Protein AF-A0AAP3EMP2-F1 (afdb_monomer_lite)

Structure (mmCIF, N/CA/C/O backbone):
data_AF-A0AAP3EMP2-F1
#
_entry.id   AF-A0AAP3EMP2-F1
#
loop_
_atom_site.group_PDB
_atom_site.id
_atom_site.type_symbol
_atom_site.label_atom_id
_atom_site.label_alt_id
_atom_site.label_comp_id
_atom_site.label_asym_id
_atom_site.label_entity_id
_atom_site.label_seq_id
_atom_site.pdbx_PDB_ins_code
_atom_site.Cartn_x
_atom_site.Cartn_y
_atom_site.Cartn_z
_atom_site.occupancy
_atom_site.B_iso_or_equiv
_atom_site.auth_seq_id
_atom_site.auth_comp_id
_atom_site.auth_asym_id
_atom_site.auth_atom_id
_atom_site.pdbx_PDB_model_num
ATOM 1 N N . ILE A 1 1 ? 11.134 -0.553 -0.455 1.00 88.88 1 ILE A N 1
ATOM 2 C CA . ILE A 1 1 ? 11.495 -1.963 -0.749 1.00 88.88 1 ILE A CA 1
ATOM 3 C C . ILE A 1 1 ? 11.066 -2.356 -2.164 1.00 88.88 1 ILE A C 1
ATOM 5 O O . ILE A 1 1 ? 11.941 -2.756 -2.915 1.00 88.88 1 ILE A O 1
ATOM 9 N N . LEU A 1 2 ? 9.807 -2.128 -2.576 1.00 92.62 2 LEU A N 1
ATOM 10 C CA . LEU A 1 2 ? 9.299 -2.422 -3.934 1.00 92.62 2 LEU A CA 1
ATOM 11 C C . LEU A 1 2 ? 10.283 -2.114 -5.079 1.00 92.62 2 LEU A C 1
ATOM 13 O O . LEU A 1 2 ? 10.682 -3.024 -5.795 1.00 92.62 2 LEU A O 1
ATOM 17 N N . CYS A 1 3 ? 10.732 -0.861 -5.224 1.00 93.88 3 CYS A N 1
ATOM 18 C CA . CYS A 1 3 ? 11.623 -0.487 -6.329 1.00 93.88 3 CYS A CA 1
ATOM 19 C C . CYS A 1 3 ? 12.948 -1.258 -6.340 1.00 93.88 3 CYS A C 1
ATOM 21 O O . CYS A 1 3 ? 13.471 -1.502 -7.412 1.00 93.88 3 CYS A O 1
ATOM 23 N N . MET A 1 4 ? 13.481 -1.652 -5.180 1.00 93.06 4 MET A N 1
ATOM 24 C CA . MET A 1 4 ? 14.735 -2.418 -5.124 1.00 93.06 4 MET A CA 1
ATOM 25 C C . MET A 1 4 ? 14.560 -3.834 -5.676 1.00 93.06 4 MET A C 1
ATOM 27 O O . MET A 1 4 ? 15.492 -4.378 -6.252 1.00 93.06 4 MET A O 1
ATOM 31 N N . ILE A 1 5 ? 13.373 -4.420 -5.500 1.00 93.25 5 ILE A N 1
ATOM 32 C CA . ILE A 1 5 ? 13.033 -5.750 -6.020 1.00 93.25 5 ILE A CA 1
ATOM 33 C C . ILE A 1 5 ? 12.683 -5.663 -7.510 1.00 93.25 5 ILE A C 1
ATOM 35 O O . ILE A 1 5 ? 13.052 -6.532 -8.294 1.00 93.25 5 ILE A O 1
ATOM 39 N N . ALA A 1 6 ? 11.955 -4.615 -7.897 1.00 94.25 6 ALA A N 1
ATOM 40 C CA . ALA A 1 6 ? 11.363 -4.512 -9.223 1.00 94.25 6 ALA A CA 1
ATOM 41 C C . ALA A 1 6 ? 12.254 -3.841 -10.282 1.00 94.25 6 ALA A C 1
ATOM 43 O O . ALA A 1 6 ? 11.949 -3.949 -11.472 1.00 94.25 6 ALA A O 1
ATOM 44 N N . MET A 1 7 ? 13.313 -3.132 -9.884 1.00 93.94 7 MET A N 1
ATOM 45 C CA . MET A 1 7 ? 14.196 -2.425 -10.813 1.00 93.94 7 MET A CA 1
ATOM 46 C C . MET A 1 7 ? 14.962 -3.375 -11.740 1.00 93.94 7 MET A C 1
ATOM 48 O O . MET A 1 7 ? 15.228 -4.529 -11.395 1.00 93.94 7 MET A O 1
ATOM 52 N N . SER A 1 8 ? 15.332 -2.882 -12.922 1.00 92.56 8 SER A N 1
ATOM 53 C CA . SER A 1 8 ? 16.300 -3.589 -13.763 1.00 92.56 8 SER A CA 1
ATOM 54 C C . SER A 1 8 ? 17.706 -3.438 -13.169 1.00 92.56 8 SER A C 1
ATOM 56 O O . SER A 1 8 ? 17.926 -2.550 -12.340 1.00 92.56 8 SER A O 1
ATOM 58 N N . PRO A 1 9 ? 18.670 -4.287 -13.565 1.00 93.06 9 PRO A N 1
ATOM 59 C CA . PRO A 1 9 ? 20.066 -4.072 -13.210 1.00 93.06 9 PRO A CA 1
ATOM 60 C C . PRO A 1 9 ? 20.522 -2.674 -13.667 1.00 93.06 9 PRO A C 1
ATOM 62 O O . PRO A 1 9 ? 20.324 -2.347 -14.841 1.00 93.06 9 PRO A O 1
ATOM 65 N N . PRO A 1 10 ? 21.094 -1.849 -12.773 1.00 93.44 10 PRO A N 1
ATOM 66 C CA . PRO A 1 10 ? 21.619 -0.541 -13.148 1.00 93.44 10 PRO A CA 1
ATOM 67 C C . PRO A 1 10 ? 22.873 -0.692 -14.024 1.00 93.44 10 PRO A C 1
ATOM 69 O O . PRO A 1 10 ? 23.518 -1.742 -14.019 1.00 93.44 10 PRO A O 1
ATOM 72 N N . SER A 1 11 ? 23.227 0.357 -14.775 1.00 93.12 11 SER A N 1
ATOM 73 C CA . SER A 1 11 ? 24.436 0.372 -15.623 1.00 93.12 11 SER A CA 1
ATOM 74 C C . SER A 1 11 ? 25.723 0.194 -14.816 1.00 93.12 11 SER A C 1
ATOM 76 O O . SER A 1 11 ? 26.710 -0.339 -15.316 1.00 93.12 11 SER A O 1
ATOM 78 N N . ASP A 1 12 ? 25.692 0.650 -13.568 1.00 94.56 12 ASP A N 1
ATOM 79 C CA . ASP A 1 12 ? 26.770 0.608 -12.595 1.00 94.56 12 ASP A CA 1
ATOM 80 C C . ASP A 1 12 ? 26.179 0.750 -11.180 1.00 94.56 12 ASP A C 1
ATOM 82 O O . ASP A 1 12 ? 24.971 0.893 -10.995 1.00 94.56 12 ASP A O 1
ATOM 86 N N . LEU A 1 13 ? 27.030 0.685 -10.155 1.00 94.00 13 LEU A N 1
ATOM 87 C CA . LEU A 1 13 ? 26.605 0.772 -8.754 1.00 94.00 13 LEU A CA 1
ATOM 88 C C . LEU A 1 13 ? 26.643 2.202 -8.194 1.00 94.00 13 LEU A C 1
ATOM 90 O O . LEU A 1 13 ? 26.612 2.382 -6.974 1.00 94.00 13 LEU A O 1
ATOM 94 N N . SER A 1 14 ? 26.720 3.225 -9.052 1.00 96.94 14 SER A N 1
ATOM 95 C CA . SER A 1 14 ? 26.601 4.610 -8.602 1.00 96.94 14 SER A CA 1
ATOM 96 C C . SER A 1 14 ? 25.200 4.887 -8.054 1.00 96.94 14 SER A C 1
ATOM 98 O O . SER A 1 14 ? 24.199 4.275 -8.442 1.00 96.94 14 SER A O 1
ATOM 100 N N . ALA A 1 15 ? 25.121 5.853 -7.138 1.00 96.19 15 ALA A N 1
ATOM 101 C CA . ALA A 1 15 ? 23.854 6.250 -6.536 1.00 96.19 15 ALA A CA 1
ATOM 102 C C . ALA A 1 15 ? 22.840 6.747 -7.581 1.00 96.19 15 ALA A C 1
ATOM 104 O O . ALA A 1 15 ? 21.645 6.474 -7.442 1.00 96.19 15 ALA A O 1
ATOM 105 N N . ASP A 1 16 ? 23.313 7.434 -8.624 1.00 96.38 16 ASP A N 1
ATOM 106 C CA . ASP A 1 16 ? 22.463 7.983 -9.679 1.00 96.38 16 ASP A CA 1
ATOM 107 C C . ASP A 1 16 ? 21.901 6.878 -10.577 1.00 96.38 16 ASP A C 1
ATOM 109 O O . ASP A 1 16 ? 20.688 6.829 -10.777 1.00 96.38 16 ASP A O 1
ATOM 113 N N . SER A 1 17 ? 22.728 5.912 -10.994 1.00 95.56 17 SER A N 1
ATOM 114 C CA . SER A 1 17 ? 22.262 4.778 -11.807 1.00 95.56 17 SER A CA 1
ATOM 115 C C . SER A 1 17 ? 21.195 3.945 -11.078 1.00 95.56 17 SER A C 1
ATOM 117 O O . SER A 1 17 ? 20.140 3.622 -11.631 1.00 95.56 17 SER A O 1
ATOM 119 N N . ILE A 1 18 ? 21.387 3.689 -9.777 1.00 95.38 18 ILE A N 1
ATOM 120 C CA . ILE A 1 18 ? 20.386 3.003 -8.942 1.00 95.38 18 ILE A CA 1
ATOM 121 C C . ILE A 1 18 ? 19.103 3.838 -8.809 1.00 95.38 18 ILE A C 1
ATOM 123 O O . ILE A 1 18 ? 17.990 3.299 -8.818 1.00 95.38 18 ILE A O 1
ATOM 127 N N . ARG A 1 19 ? 19.226 5.160 -8.647 1.00 96.38 19 ARG A N 1
ATOM 128 C CA . ARG A 1 19 ? 18.069 6.053 -8.523 1.00 96.38 19 ARG A CA 1
ATOM 129 C C . ARG A 1 19 ? 17.243 6.064 -9.803 1.00 96.38 19 ARG A C 1
ATOM 131 O O . ARG A 1 19 ? 16.016 5.982 -9.708 1.00 96.38 19 ARG A O 1
ATOM 138 N N . ASP A 1 20 ? 17.893 6.107 -10.957 1.00 96.31 20 ASP A N 1
ATOM 139 C CA . ASP A 1 20 ? 17.232 6.115 -12.258 1.00 96.31 20 ASP A CA 1
ATOM 140 C C . ASP A 1 20 ? 16.404 4.849 -12.478 1.00 96.31 20 ASP A C 1
ATOM 142 O O . ASP A 1 20 ? 15.228 4.935 -12.849 1.00 96.31 20 ASP A O 1
ATOM 146 N N . GLU A 1 21 ? 16.946 3.675 -12.148 1.00 96.00 21 GLU A N 1
ATOM 147 C CA . GLU A 1 21 ? 16.200 2.418 -12.259 1.00 96.00 21 GLU A CA 1
ATOM 148 C C . GLU A 1 21 ? 15.003 2.351 -11.293 1.00 96.00 21 GLU A C 1
ATOM 150 O O . GLU A 1 21 ? 13.915 1.892 -11.661 1.00 96.00 21 GLU A O 1
ATOM 155 N N . LYS A 1 22 ? 15.126 2.908 -10.082 1.00 96.00 22 LYS A N 1
ATOM 156 C CA . LYS A 1 22 ? 13.987 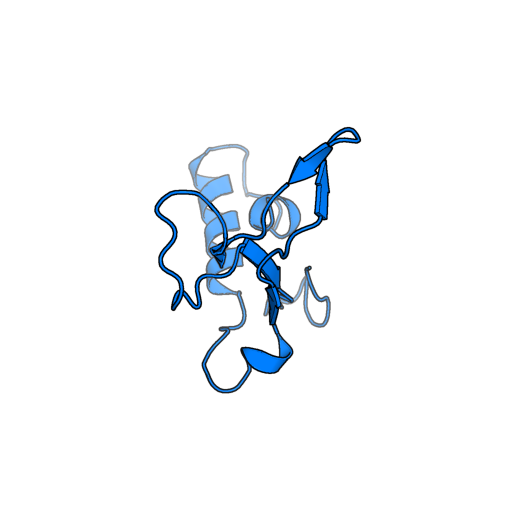3.030 -9.152 1.00 96.00 22 LYS A CA 1
ATOM 157 C C . LYS A 1 22 ? 12.910 3.976 -9.685 1.00 96.00 22 LYS A C 1
ATOM 159 O O . LYS A 1 22 ? 11.721 3.687 -9.540 1.00 96.00 22 LYS A O 1
ATOM 164 N N . VAL A 1 23 ? 13.303 5.094 -10.299 1.00 96.69 23 VAL A N 1
ATOM 165 C CA . VAL A 1 23 ? 12.367 6.055 -10.901 1.00 96.69 23 VAL A CA 1
ATOM 166 C C . VAL A 1 23 ? 11.641 5.434 -12.094 1.00 96.69 23 VAL A C 1
ATOM 168 O O . VAL A 1 23 ? 10.438 5.654 -12.237 1.00 96.69 23 VAL A O 1
ATOM 171 N N . LYS A 1 24 ? 12.311 4.614 -12.915 1.00 95.56 24 LYS A N 1
ATOM 172 C CA . LYS A 1 24 ? 11.660 3.866 -14.007 1.00 95.56 24 LYS A CA 1
ATOM 173 C C . LYS A 1 24 ? 10.558 2.943 -13.488 1.00 95.56 24 LYS A C 1
ATOM 175 O O . LYS A 1 24 ? 9.471 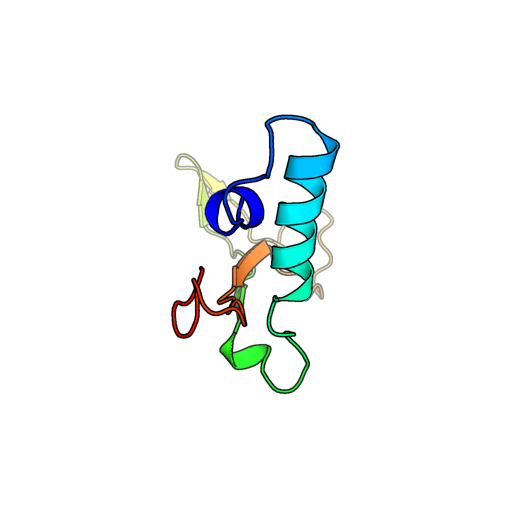2.927 -14.066 1.00 95.56 24 LYS A O 1
ATOM 180 N N . VAL A 1 25 ? 10.790 2.244 -12.371 1.00 96.12 25 VAL A N 1
ATOM 181 C CA . VAL A 1 25 ? 9.742 1.447 -11.708 1.00 96.12 25 VAL A CA 1
ATOM 182 C C . VAL A 1 25 ? 8.565 2.329 -11.304 1.00 96.12 25 VAL A C 1
ATOM 184 O O . VAL A 1 25 ? 7.437 2.014 -11.664 1.00 96.12 25 VAL A O 1
ATOM 187 N N . LEU A 1 26 ? 8.814 3.450 -10.616 1.00 95.81 26 LEU A N 1
ATOM 188 C CA . LEU A 1 26 ? 7.748 4.356 -10.164 1.00 95.81 26 LEU A CA 1
ATOM 189 C C . LEU A 1 26 ? 6.919 4.916 -11.327 1.00 95.81 26 LEU A C 1
ATOM 191 O O . LEU A 1 26 ? 5.699 4.984 -11.227 1.00 95.81 26 LEU A O 1
ATOM 195 N N . LYS A 1 27 ? 7.572 5.276 -12.438 1.00 95.69 27 LYS A N 1
ATOM 196 C CA . LYS A 1 27 ? 6.904 5.733 -13.669 1.00 95.69 27 LYS A CA 1
ATOM 197 C C . LYS A 1 27 ? 6.075 4.638 -14.343 1.00 95.69 27 LYS A C 1
ATOM 199 O O . LYS A 1 27 ? 5.134 4.962 -15.056 1.00 95.69 27 LYS A O 1
ATOM 204 N N . SER A 1 28 ? 6.427 3.374 -14.121 1.00 96.44 28 SER A N 1
ATOM 205 C CA . SER A 1 28 ? 5.726 2.211 -14.675 1.00 96.44 28 SER A CA 1
ATOM 206 C C . SER A 1 28 ? 4.629 1.686 -13.745 1.00 96.44 28 SER A C 1
ATOM 20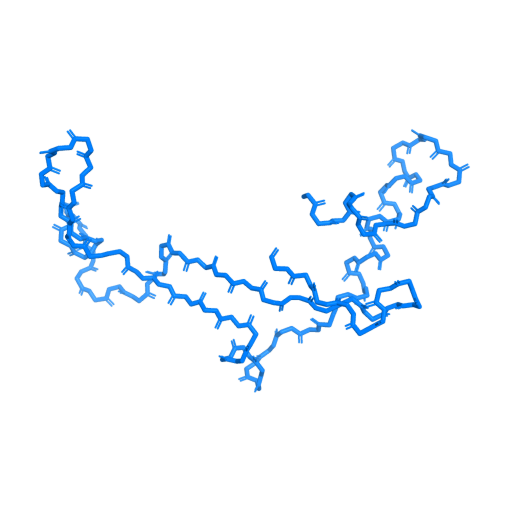8 O O . SER A 1 28 ? 3.995 0.688 -14.061 1.00 96.44 28 SER A O 1
ATOM 210 N N . LEU A 1 29 ? 4.403 2.299 -12.580 1.00 96.50 29 LEU A N 1
ATOM 211 C CA . LEU A 1 29 ? 3.324 1.876 -11.694 1.00 96.50 29 LEU A CA 1
ATOM 212 C C . LEU A 1 29 ? 1.974 2.183 -12.329 1.00 96.50 29 LEU A C 1
ATOM 214 O O . LEU A 1 29 ? 1.679 3.338 -12.655 1.00 96.50 29 LEU A O 1
ATOM 218 N N . ARG A 1 30 ? 1.118 1.164 -12.426 1.00 96.19 30 ARG A N 1
ATOM 219 C CA . ARG A 1 30 ? -0.266 1.387 -12.823 1.00 96.19 30 ARG A CA 1
ATOM 220 C C . ARG A 1 30 ? -0.952 2.248 -11.773 1.00 96.19 30 ARG A C 1
ATOM 222 O O . ARG A 1 30 ? -0.952 1.932 -10.582 1.00 96.19 30 ARG A O 1
ATOM 229 N N . ARG A 1 31 ? -1.556 3.345 -12.223 1.00 96.38 31 ARG A N 1
ATOM 230 C CA . ARG A 1 31 ? -2.216 4.294 -11.329 1.00 96.38 31 ARG A CA 1
ATOM 231 C C . ARG A 1 31 ? -3.391 3.630 -10.604 1.00 96.38 31 ARG A C 1
ATOM 233 O O . ARG A 1 31 ? -4.270 3.036 -11.229 1.00 96.38 31 ARG A O 1
ATOM 240 N N . ILE A 1 32 ? -3.419 3.797 -9.284 1.00 97.06 32 ILE A N 1
ATOM 241 C CA . ILE A 1 32 ? -4.598 3.526 -8.462 1.00 97.06 32 ILE A CA 1
ATOM 242 C C . ILE A 1 32 ? -5.382 4.834 -8.333 1.00 97.06 32 ILE A C 1
ATOM 244 O O . ILE A 1 32 ? -4.838 5.860 -7.918 1.00 97.06 32 ILE A O 1
ATOM 248 N N . ASP A 1 33 ? -6.649 4.812 -8.725 1.00 97.25 33 ASP A N 1
ATOM 249 C CA . ASP A 1 33 ? -7.555 5.956 -8.696 1.00 97.25 33 ASP A CA 1
ATOM 250 C C . ASP A 1 33 ? -8.948 5.547 -8.195 1.00 97.25 33 ASP A C 1
ATOM 252 O O . ASP A 1 33 ? -9.172 4.426 -7.743 1.00 97.25 33 ASP A O 1
ATOM 256 N N . ARG A 1 34 ? -9.913 6.469 -8.245 1.00 96.94 34 ARG A N 1
ATOM 257 C CA . ARG A 1 34 ? -11.264 6.235 -7.715 1.00 96.94 34 ARG A CA 1
ATOM 258 C C . ARG A 1 34 ? -11.993 5.066 -8.383 1.00 96.94 34 ARG A C 1
ATOM 260 O O . ARG A 1 34 ? -12.860 4.484 -7.739 1.00 96.94 34 ARG A O 1
ATOM 267 N N . SER A 1 35 ? -11.665 4.743 -9.634 1.00 97.75 35 SER A N 1
ATOM 268 C CA . SER A 1 35 ? -12.316 3.666 -10.383 1.00 97.75 35 SER A CA 1
ATOM 269 C C . SER A 1 35 ? -11.866 2.277 -9.929 1.00 97.75 35 SER A C 1
ATOM 271 O O . SER A 1 35 ? -12.673 1.357 -9.948 1.00 97.75 35 SER A O 1
ATOM 273 N N . ASN A 1 36 ? -10.618 2.129 -9.466 1.00 96.94 36 ASN A N 1
ATOM 274 C CA . ASN A 1 36 ? -10.028 0.822 -9.154 1.00 96.94 36 ASN A CA 1
ATOM 275 C C . ASN A 1 36 ? -9.568 0.663 -7.692 1.00 96.94 36 ASN A C 1
ATOM 277 O O . ASN A 1 36 ? -9.232 -0.444 -7.274 1.00 96.94 36 ASN A O 1
ATOM 281 N N . VAL A 1 37 ? -9.576 1.728 -6.879 1.00 96.88 37 VAL A N 1
ATOM 282 C CA . VAL A 1 37 ? -9.062 1.697 -5.495 1.00 96.88 37 VAL A CA 1
ATOM 283 C C . VAL A 1 37 ? -9.750 0.648 -4.622 1.00 96.88 37 VAL A C 1
ATOM 285 O O . VAL A 1 37 ? -9.093 0.028 -3.790 1.00 96.88 37 VAL A O 1
ATOM 288 N N . ARG A 1 38 ? -11.049 0.398 -4.838 1.00 96.25 38 ARG A N 1
ATOM 289 C CA . ARG A 1 38 ? -11.810 -0.624 -4.096 1.00 96.25 38 ARG A CA 1
ATOM 290 C C . ARG A 1 38 ? -11.370 -2.052 -4.422 1.00 96.25 38 ARG A C 1
ATOM 292 O O . ARG A 1 38 ? -11.509 -2.925 -3.581 1.00 96.25 38 ARG A O 1
ATOM 299 N N . GLU A 1 39 ? -10.851 -2.280 -5.624 1.00 97.19 39 GLU A N 1
ATOM 300 C CA . GLU A 1 39 ? -10.375 -3.593 -6.075 1.00 97.19 39 GLU A CA 1
ATOM 301 C C . GLU A 1 39 ? -8.893 -3.802 -5.751 1.00 97.19 39 GLU A C 1
ATOM 303 O O . GLU A 1 39 ? -8.446 -4.922 -5.516 1.00 97.19 39 GLU A O 1
ATOM 308 N N . LYS A 1 40 ? -8.110 -2.716 -5.770 1.00 97.75 40 LYS A N 1
ATOM 309 C CA . LYS A 1 40 ? -6.653 -2.749 -5.589 1.00 97.75 40 LYS A CA 1
ATOM 310 C C . LYS A 1 40 ? -6.213 -2.614 -4.143 1.00 97.75 40 LYS A C 1
ATOM 312 O O . LYS A 1 40 ? -5.051 -2.881 -3.854 1.00 97.75 40 LYS A O 1
ATOM 317 N N . THR A 1 41 ? -7.091 -2.194 -3.238 1.00 97.81 41 THR A N 1
ATOM 318 C CA . THR A 1 41 ? -6.719 -1.959 -1.842 1.00 97.81 41 THR A CA 1
ATOM 319 C C . THR A 1 41 ? -7.698 -2.609 -0.883 1.00 97.81 41 THR A C 1
ATOM 321 O O . THR A 1 41 ? -8.907 -2.609 -1.105 1.00 97.81 41 THR A O 1
ATOM 324 N N . VAL A 1 42 ? -7.161 -3.116 0.221 1.00 97.75 42 VAL A N 1
ATOM 325 C CA . VAL A 1 42 ? -7.924 -3.441 1.423 1.00 97.75 42 VAL A CA 1
ATOM 326 C C . VAL A 1 42 ? -7.418 -2.523 2.516 1.00 97.75 42 VAL A C 1
ATOM 328 O O . VAL A 1 42 ? -6.211 -2.375 2.703 1.00 97.75 42 VAL A O 1
ATOM 331 N N . ARG A 1 43 ? -8.339 -1.892 3.237 1.00 96.69 43 ARG A N 1
ATOM 332 C CA . ARG A 1 43 ? -8.003 -1.023 4.359 1.00 96.69 43 ARG A CA 1
ATOM 333 C C . ARG A 1 43 ? -8.753 -1.478 5.595 1.00 96.69 43 ARG A C 1
ATOM 335 O O . ARG A 1 43 ? -9.871 -1.978 5.487 1.00 96.69 43 ARG A O 1
ATOM 342 N N . GLY A 1 44 ? -8.128 -1.310 6.749 1.00 96.62 44 GLY A N 1
ATOM 343 C CA . GLY A 1 44 ? -8.693 -1.701 8.031 1.00 96.62 44 GLY A CA 1
ATOM 344 C C . GLY A 1 44 ? -8.434 -0.645 9.090 1.00 96.62 44 GLY A C 1
ATOM 345 O O . GLY A 1 44 ? -7.490 0.138 8.994 1.00 96.62 44 GLY A O 1
ATOM 346 N N . GLN A 1 45 ? -9.273 -0.655 10.112 1.00 97.75 45 GLN A N 1
ATOM 347 C CA . GLN A 1 45 ? -9.095 0.118 11.330 1.00 97.75 45 GLN A CA 1
ATOM 348 C C . GLN A 1 45 ? -9.206 -0.869 12.494 1.00 97.75 45 GLN A C 1
ATOM 350 O O . GLN A 1 45 ? -10.169 -1.635 12.549 1.00 97.75 45 GLN A O 1
ATOM 355 N N . TYR A 1 46 ? -8.192 -0.930 13.361 1.00 95.81 46 TYR A N 1
ATOM 356 C CA . TYR A 1 46 ? -8.173 -1.925 14.431 1.00 95.81 46 TYR A CA 1
ATOM 357 C C . TYR A 1 46 ? -9.254 -1.630 15.474 1.00 95.81 46 TYR A C 1
ATOM 359 O O . TYR A 1 46 ? -9.497 -0.483 15.858 1.00 95.81 46 TYR A O 1
ATOM 367 N N . THR A 1 47 ? -9.885 -2.695 15.953 1.00 96.50 47 THR A N 1
ATOM 368 C CA . THR A 1 47 ? -10.851 -2.666 17.053 1.00 96.50 47 THR A CA 1
ATOM 369 C C . THR A 1 47 ? -10.191 -3.140 18.342 1.00 96.50 47 THR A C 1
ATOM 371 O O . THR A 1 47 ? -9.048 -3.601 18.323 1.00 96.50 47 THR A O 1
ATOM 374 N N . ALA A 1 48 ? -10.917 -3.052 19.459 1.00 96.69 48 ALA A N 1
ATOM 375 C CA . ALA A 1 48 ? -10.444 -3.584 20.729 1.00 96.69 48 ALA A CA 1
ATOM 376 C C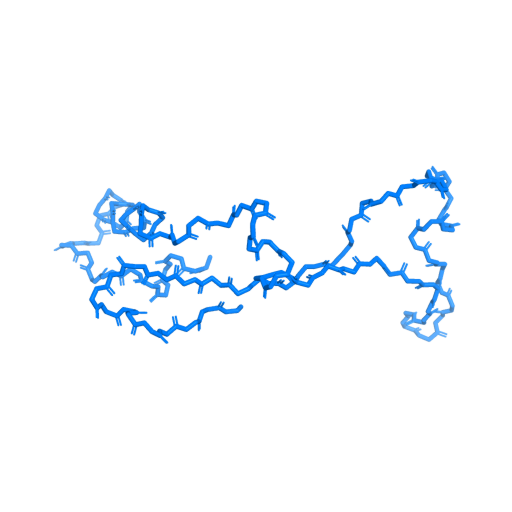 . ALA A 1 48 ? -9.990 -5.043 20.585 1.00 96.69 48 ALA A C 1
ATOM 378 O O . ALA A 1 48 ? -10.596 -5.838 19.857 1.00 96.69 48 ALA A O 1
ATOM 379 N N . GLY A 1 49 ? -8.911 -5.389 21.279 1.00 95.19 49 GLY A N 1
ATOM 380 C CA . GLY A 1 49 ? -8.255 -6.681 21.133 1.00 95.19 49 GLY A CA 1
ATOM 381 C C . GLY A 1 49 ? -7.358 -7.017 22.313 1.00 95.19 49 GLY A C 1
ATOM 382 O O . GLY A 1 49 ? -7.510 -6.472 23.407 1.00 95.19 49 GLY A O 1
ATOM 383 N N . PHE A 1 50 ? -6.416 -7.931 22.091 1.00 95.75 50 PHE A N 1
ATOM 384 C CA . PHE A 1 50 ? -5.422 -8.316 23.086 1.00 95.75 50 PHE A CA 1
ATOM 385 C C . PHE A 1 50 ? -4.012 -8.116 22.538 1.00 95.75 50 PHE A C 1
ATOM 387 O O . PHE A 1 50 ? -3.672 -8.647 21.484 1.00 95.75 50 PHE A O 1
ATOM 394 N N . ALA A 1 51 ? -3.177 -7.404 23.289 1.00 92.75 51 ALA A N 1
ATOM 395 C CA . ALA A 1 51 ? -1.753 -7.264 23.021 1.00 92.75 51 ALA A CA 1
ATOM 396 C C . ALA A 1 51 ? -0.978 -7.752 24.246 1.00 92.75 51 ALA A C 1
ATOM 398 O O . ALA A 1 51 ? -1.238 -7.316 25.366 1.00 92.75 51 ALA A O 1
ATOM 399 N N . GLN A 1 52 ? -0.050 -8.694 24.046 1.00 93.38 52 GLN A N 1
ATOM 400 C CA . GLN A 1 52 ? 0.767 -9.268 25.129 1.00 93.38 52 GLN A CA 1
ATOM 401 C C . GLN A 1 52 ? -0.075 -9.760 26.331 1.00 93.38 52 GLN A C 1
ATO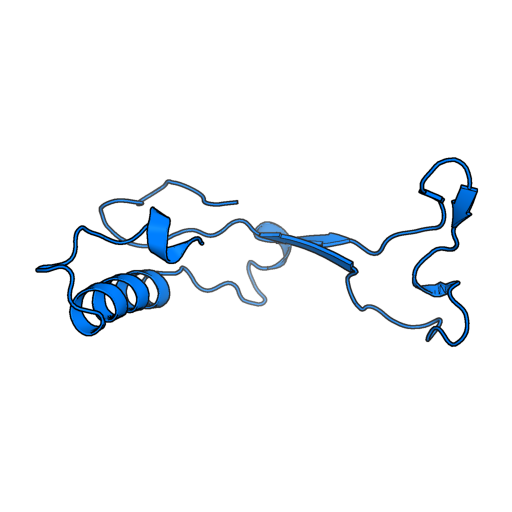M 403 O O . GLN A 1 52 ? 0.279 -9.553 27.489 1.00 93.38 52 GLN A O 1
ATOM 408 N N . GLY A 1 53 ? -1.237 -10.366 26.058 1.00 94.00 53 GLY A N 1
ATOM 409 C CA . GLY A 1 53 ? -2.156 -10.884 27.081 1.00 94.00 53 GLY A CA 1
ATOM 410 C C . GLY A 1 53 ? -3.016 -9.833 27.798 1.00 94.00 53 GLY A C 1
ATOM 411 O O . GLY A 1 53 ? -3.845 -10.201 28.627 1.00 94.00 53 GLY A O 1
ATOM 412 N N . LYS A 1 54 ? -2.877 -8.542 27.477 1.00 95.25 54 LYS A N 1
ATOM 413 C CA . LYS A 1 54 ? -3.697 -7.459 28.042 1.00 95.25 54 LYS A CA 1
ATOM 414 C C . LYS A 1 54 ? -4.735 -6.987 27.033 1.00 95.25 54 LYS A C 1
ATOM 416 O O . LYS A 1 54 ? -4.437 -6.900 25.844 1.00 95.25 54 LYS A O 1
ATOM 421 N N . LYS A 1 55 ? -5.939 -6.658 27.511 1.00 95.12 55 LYS A N 1
ATOM 422 C CA . LYS A 1 55 ? -6.947 -5.987 26.682 1.00 95.12 55 LYS A CA 1
ATOM 423 C C . LYS A 1 55 ? -6.443 -4.601 26.299 1.00 95.12 55 LYS A C 1
ATOM 425 O O . LYS A 1 55 ? -5.966 -3.870 27.164 1.00 95.12 55 LYS A O 1
ATOM 430 N N . VAL A 1 56 ? -6.580 -4.262 25.026 1.00 96.00 56 VAL A N 1
ATOM 431 C CA . VAL A 1 56 ? -6.271 -2.939 24.480 1.00 96.00 56 VAL A CA 1
ATOM 432 C C . VAL A 1 56 ? -7.509 -2.379 23.774 1.00 96.00 56 VAL A C 1
ATOM 434 O O . VAL A 1 56 ? -8.255 -3.166 23.177 1.00 96.00 56 VAL A O 1
ATOM 437 N N . PRO A 1 57 ? -7.769 -1.064 23.881 1.00 96.50 57 PRO A N 1
ATOM 438 C CA . PRO A 1 57 ? -8.904 -0.417 23.225 1.00 96.50 57 PRO A CA 1
ATOM 439 C C . PRO A 1 57 ? -8.771 -0.458 21.697 1.00 96.50 57 PRO A C 1
ATOM 441 O O . PRO A 1 57 ? -7.694 -0.710 21.157 1.00 96.50 57 PRO A O 1
ATOM 444 N N . GLY A 1 58 ? -9.878 -0.238 20.988 1.00 96.31 58 GLY A N 1
ATOM 445 C CA . GLY A 1 58 ? -9.849 0.007 19.543 1.00 96.31 58 GLY A CA 1
ATOM 446 C C . GLY A 1 58 ? -9.352 1.410 19.197 1.00 96.31 58 GLY A C 1
ATOM 447 O O . GLY A 1 58 ? -9.334 2.294 20.047 1.00 96.31 58 GLY A O 1
ATOM 448 N N . TYR A 1 59 ? -9.021 1.655 17.927 1.00 96.69 59 TYR A N 1
ATOM 449 C CA . TYR A 1 59 ? -8.475 2.944 17.477 1.00 96.69 59 TYR A CA 1
ATOM 450 C C . TYR A 1 59 ? -9.371 4.142 17.833 1.00 96.69 59 TYR A C 1
ATOM 452 O O . TYR A 1 59 ? -8.892 5.185 18.271 1.00 96.69 59 TYR A O 1
ATOM 460 N N . LEU A 1 60 ? -10.692 3.986 17.691 1.00 97.25 60 LEU A N 1
ATOM 461 C CA . LEU A 1 60 ? -11.666 5.015 18.067 1.00 97.25 60 LEU A CA 1
ATOM 462 C C . LEU A 1 60 ? -11.910 5.085 19.576 1.00 97.25 60 LEU A C 1
ATOM 464 O O . LEU A 1 60 ? -12.567 6.007 20.039 1.00 97.25 60 LEU A O 1
ATOM 468 N N . GLU A 1 61 ? -11.433 4.131 20.363 1.00 96.12 61 GLU A N 1
ATOM 469 C CA . GLU A 1 61 ? -11.645 4.049 21.811 1.00 96.12 61 GLU A CA 1
ATOM 470 C C . GLU A 1 61 ? -10.465 4.605 22.612 1.00 96.12 61 GLU A C 1
ATOM 472 O O . GLU A 1 61 ? -10.658 4.915 23.785 1.00 96.12 61 GLU A O 1
ATOM 477 N N . GLU A 1 62 ? -9.303 4.803 21.979 1.00 94.94 62 GLU A N 1
ATOM 478 C CA . GLU A 1 62 ? -8.115 5.400 22.599 1.00 94.94 62 GLU A CA 1
ATOM 479 C C . GLU A 1 62 ? -8.426 6.742 23.290 1.00 94.94 62 GLU A C 1
ATOM 481 O O . GLU A 1 62 ? -9.342 7.494 22.912 1.00 94.94 62 GLU A O 1
ATOM 486 N N . GLU A 1 63 ? -7.640 7.056 24.319 1.00 95.06 63 GLU A N 1
ATOM 487 C CA . GLU A 1 63 ? -7.740 8.322 25.039 1.00 95.06 63 GLU A CA 1
ATOM 488 C C . GLU A 1 63 ? -7.446 9.496 24.089 1.00 95.06 63 GLU A C 1
ATOM 490 O O . GLU A 1 63 ? -6.448 9.510 23.371 1.00 95.06 63 GLU A O 1
ATOM 495 N N . GLY A 1 64 ? -8.357 10.472 24.031 1.00 94.38 64 GLY A N 1
ATOM 496 C CA . GLY A 1 64 ? -8.262 11.595 23.090 1.00 94.38 64 GLY A CA 1
ATOM 497 C C . GLY A 1 64 ? -8.611 11.260 21.632 1.00 94.38 64 GLY A C 1
ATOM 498 O O . GLY A 1 64 ? -8.490 12.130 20.768 1.00 94.38 64 GLY A O 1
ATOM 499 N N . ALA A 1 65 ? -9.072 10.039 21.329 1.00 93.88 65 ALA A N 1
ATOM 500 C CA . ALA A 1 65 ? -9.424 9.662 19.963 1.00 93.88 65 ALA A CA 1
ATOM 501 C C . ALA A 1 65 ? -10.599 10.473 19.402 1.00 93.88 65 ALA A C 1
ATOM 503 O O . ALA A 1 65 ? -11.640 10.648 20.047 1.00 93.88 65 ALA A O 1
ATOM 504 N N . ASN A 1 66 ? -10.480 10.862 18.130 1.00 96.31 66 ASN A N 1
ATOM 505 C CA . ASN A 1 66 ? -11.618 11.338 17.356 1.00 96.31 66 ASN A CA 1
ATOM 506 C C . ASN A 1 66 ? -12.552 10.160 17.039 1.00 96.31 66 ASN A C 1
ATOM 508 O O . ASN A 1 66 ? -12.276 9.367 16.140 1.00 96.31 66 ASN A O 1
ATOM 512 N N . LYS A 1 67 ? -13.697 10.106 17.728 1.00 95.31 67 LYS A N 1
ATOM 513 C CA . LYS A 1 67 ? -14.708 9.040 17.601 1.00 95.31 67 LYS A CA 1
ATOM 514 C C . LYS A 1 67 ? -15.356 8.937 16.210 1.00 95.31 67 LYS A C 1
ATOM 516 O O . LYS A 1 67 ? -16.032 7.956 15.934 1.00 95.31 67 LYS A O 1
ATOM 521 N N . THR A 1 68 ? -15.152 9.926 15.336 1.00 96.56 68 THR A N 1
ATOM 522 C CA . THR A 1 68 ? -15.689 9.966 13.960 1.00 96.56 68 THR A CA 1
ATOM 523 C C . THR A 1 68 ? -14.623 9.737 12.881 1.00 96.56 68 THR A C 1
ATOM 525 O O . THR A 1 68 ? -14.879 9.942 11.694 1.00 96.56 68 THR A O 1
ATOM 528 N N . SER A 1 69 ? -13.406 9.347 13.275 1.00 97.00 69 SER A N 1
ATOM 529 C CA . SER A 1 69 ? -12.290 9.162 12.348 1.00 97.00 69 SER A CA 1
ATOM 530 C C . SER A 1 69 ? -12.513 7.990 11.387 1.00 97.00 69 SER A C 1
ATOM 532 O O . SER A 1 69 ? -12.774 6.865 11.803 1.00 97.00 69 SER A O 1
ATOM 534 N N . ASN A 1 70 ? -12.301 8.241 10.095 1.00 95.44 70 ASN A N 1
ATOM 535 C CA . ASN A 1 70 ? -12.241 7.205 9.059 1.00 95.44 70 ASN A CA 1
ATOM 536 C C . ASN A 1 70 ? -10.792 6.828 8.690 1.00 95.44 70 ASN A C 1
ATOM 538 O O . ASN A 1 70 ? -10.574 6.176 7.673 1.00 95.44 70 ASN A O 1
ATOM 542 N N . THR A 1 71 ? -9.804 7.264 9.484 1.00 96.44 71 THR A N 1
ATOM 543 C CA . THR A 1 71 ? -8.383 6.980 9.241 1.00 96.44 71 THR A CA 1
ATOM 544 C C . THR A 1 71 ? -8.094 5.498 9.394 1.00 96.44 71 THR A C 1
ATOM 546 O O . THR A 1 71 ? -8.454 4.873 10.392 1.00 96.44 71 THR A O 1
ATOM 549 N N . GLU A 1 72 ? -7.400 4.935 8.421 1.00 96.31 72 GLU A N 1
ATOM 550 C CA . GLU A 1 72 ? -7.064 3.522 8.401 1.00 96.31 72 GLU A CA 1
ATOM 551 C C . GLU A 1 72 ? -5.773 3.262 9.183 1.00 96.31 72 GLU A C 1
ATOM 553 O O . GLU A 1 72 ? -4.817 4.034 9.133 1.00 96.31 72 GLU A O 1
ATOM 558 N N . THR A 1 73 ? -5.740 2.153 9.916 1.00 96.44 73 THR A N 1
ATOM 559 C CA . THR A 1 73 ? -4.572 1.704 10.694 1.00 96.44 73 THR A CA 1
ATOM 560 C C . THR A 1 73 ? -3.888 0.502 10.049 1.00 96.44 73 THR A C 1
ATOM 562 O O . THR A 1 73 ? -2.873 0.017 10.540 1.00 96.44 73 THR A O 1
ATOM 565 N N . PHE A 1 74 ? -4.472 -0.015 8.970 1.00 97.69 74 PHE A N 1
ATOM 566 C CA . PHE A 1 74 ? -3.952 -1.113 8.177 1.00 97.69 74 PHE A CA 1
ATOM 567 C C . PHE A 1 74 ? -4.259 -0.875 6.702 1.00 97.69 74 PHE A C 1
ATOM 569 O O . PHE A 1 74 ? -5.355 -0.429 6.348 1.00 97.69 74 PHE A O 1
ATOM 576 N N . VAL A 1 75 ? -3.312 -1.242 5.841 1.00 97.38 75 VAL A N 1
ATOM 577 C CA . VAL A 1 75 ? -3.505 -1.252 4.396 1.00 97.38 75 VAL A CA 1
ATOM 578 C C . VAL A 1 75 ? -2.790 -2.448 3.771 1.00 97.38 75 VAL A C 1
ATOM 580 O O . VAL A 1 75 ? -1.650 -2.749 4.115 1.00 97.38 75 VAL A O 1
ATOM 583 N N . ALA A 1 76 ? -3.459 -3.097 2.824 1.00 97.94 76 ALA A N 1
ATOM 584 C CA . ALA A 1 76 ? -2.862 -4.006 1.856 1.00 97.94 76 ALA A CA 1
ATOM 585 C C . ALA A 1 76 ? -3.153 -3.466 0.451 1.00 97.94 76 ALA A C 1
ATOM 587 O O . ALA A 1 76 ? -4.270 -3.015 0.177 1.00 97.94 76 ALA A O 1
ATOM 588 N N . ILE A 1 77 ? -2.153 -3.476 -0.430 1.00 97.44 77 ILE A N 1
ATOM 589 C CA . ILE A 1 77 ? -2.248 -2.869 -1.762 1.00 97.44 77 ILE A CA 1
ATOM 590 C C . ILE A 1 77 ? -1.750 -3.869 -2.791 1.00 97.44 77 ILE A C 1
ATOM 592 O O . ILE A 1 77 ? -0.603 -4.287 -2.735 1.00 97.44 77 ILE A O 1
ATOM 596 N N . ARG A 1 78 ? -2.585 -4.179 -3.779 1.00 97.12 78 ARG A N 1
ATOM 597 C CA . ARG A 1 78 ? -2.143 -4.813 -5.014 1.00 97.12 78 ARG A CA 1
ATOM 598 C C . ARG A 1 78 ? -1.636 -3.748 -5.976 1.00 97.12 78 ARG A C 1
ATOM 600 O O . ARG A 1 78 ? -2.395 -2.876 -6.399 1.00 97.12 78 ARG A O 1
ATOM 607 N N . VAL A 1 79 ? -0.386 -3.874 -6.386 1.00 96.81 79 VAL A N 1
ATOM 608 C CA . VAL A 1 79 ? 0.266 -2.993 -7.350 1.00 96.81 79 VAL A CA 1
ATOM 609 C C . VAL A 1 79 ? 0.642 -3.793 -8.593 1.00 96.81 79 VAL A C 1
ATOM 611 O O . VAL A 1 79 ? 1.157 -4.903 -8.490 1.00 96.81 79 VAL A O 1
ATOM 614 N N . ASP A 1 80 ? 0.403 -3.227 -9.772 1.00 97.00 80 ASP A N 1
ATOM 615 C CA . ASP A 1 80 ? 0.848 -3.791 -11.046 1.00 97.00 80 ASP A CA 1
ATOM 616 C C . ASP A 1 80 ? 1.884 -2.834 -11.674 1.00 97.00 80 ASP A C 1
ATOM 618 O O . ASP A 1 80 ? 1.730 -1.608 -11.607 1.00 97.00 80 ASP A O 1
ATOM 622 N N . ILE A 1 81 ? 2.959 -3.387 -12.246 1.00 96.81 81 ILE A N 1
ATOM 623 C CA . ILE A 1 81 ? 4.044 -2.629 -12.887 1.00 96.81 81 ILE A CA 1
ATOM 624 C C . ILE A 1 81 ? 3.968 -2.869 -14.397 1.00 96.81 81 ILE A C 1
ATOM 626 O O . ILE A 1 81 ? 4.225 -3.972 -14.875 1.00 96.81 81 ILE A O 1
ATOM 630 N N . ASP A 1 82 ? 3.644 -1.821 -15.148 1.00 95.38 82 ASP A N 1
ATOM 631 C CA . ASP A 1 82 ? 3.449 -1.843 -16.596 1.00 95.38 82 ASP A CA 1
ATOM 632 C C . ASP A 1 82 ? 4.800 -1.759 -17.332 1.00 95.38 82 ASP A C 1
ATOM 634 O O . ASP A 1 82 ? 5.124 -0.787 -18.013 1.00 95.38 82 ASP A O 1
ATOM 638 N N . ASN A 1 83 ? 5.621 -2.800 -17.179 1.00 92.12 83 ASN A N 1
ATOM 639 C CA . ASN A 1 83 ? 6.821 -3.018 -17.983 1.00 92.12 83 ASN A CA 1
ATOM 640 C C . ASN A 1 83 ? 6.934 -4.484 -18.423 1.00 92.12 83 ASN A C 1
ATOM 642 O O . ASN A 1 83 ? 6.230 -5.354 -17.920 1.00 92.12 83 ASN A O 1
ATOM 646 N N . TRP A 1 84 ? 7.832 -4.770 -19.367 1.00 90.69 84 TRP A N 1
ATOM 647 C CA . TRP A 1 84 ? 7.969 -6.114 -19.940 1.00 90.69 84 TRP A CA 1
ATOM 648 C C . TRP A 1 84 ? 8.376 -7.182 -18.911 1.00 90.69 84 TRP A C 1
ATOM 650 O O . TRP A 1 84 ? 7.996 -8.339 -19.052 1.00 90.69 84 TRP A O 1
ATOM 660 N N . ARG A 1 85 ? 9.139 -6.803 -17.876 1.00 92.94 85 ARG A N 1
ATOM 661 C CA . ARG A 1 85 ? 9.670 -7.727 -16.865 1.00 92.94 85 ARG A CA 1
ATOM 662 C C . ARG A 1 85 ? 8.588 -8.202 -15.894 1.00 92.94 85 ARG A C 1
ATOM 664 O O . ARG A 1 85 ? 8.634 -9.345 -15.455 1.00 92.94 85 ARG A O 1
ATOM 671 N N . TRP A 1 86 ? 7.645 -7.325 -15.555 1.00 95.94 86 TRP A N 1
ATOM 672 C CA . TRP A 1 86 ? 6.611 -7.560 -14.541 1.00 95.94 86 TRP A CA 1
ATOM 673 C C . TRP A 1 86 ? 5.189 -7.574 -15.110 1.00 95.94 86 TRP A C 1
ATOM 675 O O . TRP A 1 86 ? 4.215 -7.551 -14.357 1.00 95.94 86 TRP A O 1
ATOM 685 N N . ALA A 1 87 ? 5.054 -7.649 -16.436 1.00 93.12 87 ALA A N 1
ATOM 686 C CA . ALA A 1 87 ? 3.768 -7.742 -17.106 1.00 93.12 87 ALA A CA 1
ATOM 687 C C . ALA A 1 87 ? 2.952 -8.926 -16.560 1.00 93.12 87 ALA A C 1
ATOM 689 O O . ALA A 1 87 ? 3.375 -10.079 -16.615 1.00 93.12 87 ALA A O 1
ATOM 690 N N . GLY A 1 88 ? 1.769 -8.627 -16.018 1.00 93.19 88 GLY A N 1
ATOM 691 C CA . GLY A 1 88 ? 0.858 -9.628 -15.459 1.00 93.19 88 GLY A CA 1
ATOM 692 C C . GLY A 1 88 ? 1.227 -10.155 -14.067 1.00 93.19 88 GLY A C 1
ATOM 693 O O . GLY A 1 88 ? 0.472 -10.963 -13.528 1.00 93.19 88 GLY A O 1
ATOM 694 N N . VAL A 1 89 ? 2.324 -9.691 -13.456 1.00 96.81 89 VAL A N 1
ATOM 695 C CA . VAL A 1 89 ? 2.759 -10.124 -12.120 1.00 96.81 89 VAL A CA 1
ATOM 696 C C . VAL A 1 89 ? 2.321 -9.101 -11.063 1.00 96.81 89 VAL A C 1
ATOM 698 O O . VAL A 1 89 ? 2.828 -7.977 -11.058 1.00 96.81 89 VAL A O 1
ATOM 701 N N . PRO A 1 90 ? 1.397 -9.456 -10.151 1.00 95.75 90 PRO A N 1
ATOM 702 C CA . PRO A 1 90 ? 0.969 -8.553 -9.089 1.00 95.75 90 PRO A CA 1
ATOM 703 C C . PRO A 1 90 ? 1.973 -8.508 -7.928 1.00 95.75 90 PRO A C 1
ATOM 705 O O . PRO A 1 90 ? 2.497 -9.538 -7.505 1.00 95.75 90 PRO A O 1
ATOM 708 N N . PHE A 1 91 ? 2.172 -7.316 -7.367 1.00 97.12 91 PHE A N 1
ATOM 709 C CA . PHE A 1 91 ? 2.900 -7.075 -6.119 1.00 97.12 91 PHE A CA 1
ATOM 710 C C . PHE A 1 91 ? 1.908 -6.782 -4.991 1.00 97.12 91 PHE A C 1
ATOM 712 O O . PHE A 1 91 ? 0.938 -6.059 -5.218 1.00 97.12 91 PHE A O 1
ATOM 719 N N . TYR A 1 92 ? 2.167 -7.317 -3.797 1.00 95.19 92 TYR A N 1
ATOM 720 C CA . TYR A 1 92 ? 1.366 -7.118 -2.584 1.00 95.19 92 TYR A CA 1
ATOM 721 C C . TYR A 1 92 ? 2.250 -6.671 -1.419 1.00 95.19 92 TYR A C 1
ATOM 723 O O . TYR A 1 92 ? 3.423 -7.113 -1.384 1.00 95.19 92 TYR A O 1
#

Radius of gyration: 19.02 Å; chains: 1; bounding box: 42×22×48 Å

Secondary structure (DSSP, 8-state):
-HHHHHSPPPSSSSHHHHHHHHHHHHHTBPPP-TTTHHHHEEEE---SEEETTEEE--TTTSTT--TT----SEEEE-EEB-STTTTT-EE-

pLDDT: mean 95.6, std 1.71, range [88.88, 97.94]

InterPro domains:
  IPR001282 Glucose-6-phosphate dehydrogenase [PTHR23429] (1-92)
  IPR022675 Glucose-6-phosphate dehydrogenase, C-terminal [PF02781] (1-92)

Foldseek 3Di:
DVQVVPFDDFPDPDPVSSVVRSVLQVVQKDDDDPVCVVVFKDFAFAAWDDDPNDTDGTQLGDDVHDVPDPDTPDMDGWIAGRDPVGVPPIDD

Organism: Escherichia coli (NCBI:txid562)

Sequence (92 aa):
ILCMIAMSPPSDLSADSIRDEKVKVLKSLRRIDRSNVREKTVRGQYT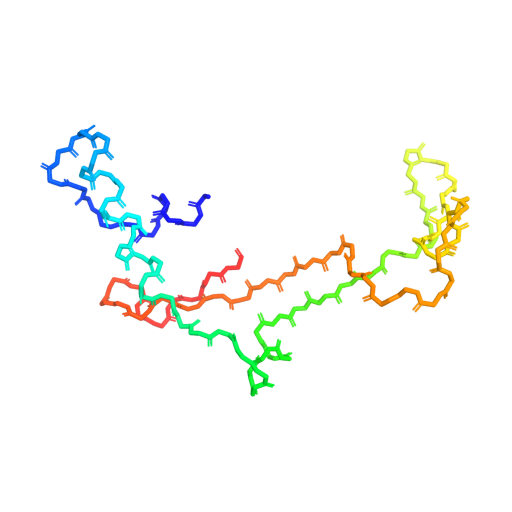AGFAQGKKVPGYLEEEGANKTSNTETFVAIRVDIDNWRWAGVPFY